Protein AF-A0A8H6LWZ9-F1 (afdb_monomer_lite)

Foldseek 3Di:
DDDDDDPCVLCVLLVVLVVCLVCVVVQQVVQVVDPVNVVVDADPVNNVVSVVVNVVSVVVVVVVVVVVVD

Sequence (70 aa):
MVIKDVRTRWNSTHAMIARALLLRDAIDDWVYSQKEYRDIGLSKKDWEMLRVLCDILEVCFYLATTIEFA

Organism: NCBI:txid980116

Secondary structure (DSSP, 8-state):
------HHHHHHHHHHHHHHHHTHHHHHHHHHH-GGGTTSPPPHHHHHHHHHHHHHHHHHHHHHHHHTT-

pLDDT: mean 79.84, std 16.97, range [39.59, 95.81]

Radius of gyration: 15.88 Å; chains: 1; bounding box: 43×22×43 Å

Structure (mmCIF, N/CA/C/O backbone):
data_AF-A0A8H6LWZ9-F1
#
_entry.id   AF-A0A8H6LWZ9-F1
#
loop_
_atom_site.group_PDB
_atom_site.id
_atom_site.type_symbol
_atom_site.label_atom_id
_atom_site.label_alt_id
_atom_site.label_comp_id
_atom_site.label_asym_id
_atom_site.label_entity_id
_atom_site.label_seq_id
_atom_site.pdbx_PDB_ins_code
_atom_site.Cartn_x
_atom_site.Cartn_y
_atom_site.Cartn_z
_atom_site.occupancy
_atom_site.B_iso_or_equiv
_atom_site.auth_seq_id
_atom_site.auth_comp_id
_atom_site.auth_asym_id
_atom_site.auth_atom_id
_atom_site.pdbx_PDB_model_num
ATOM 1 N N . MET A 1 1 ? 34.377 -8.623 0.478 1.00 46.78 1 MET A N 1
ATOM 2 C CA . MET A 1 1 ? 33.110 -9.321 0.168 1.00 46.78 1 MET A CA 1
ATOM 3 C C . MET A 1 1 ? 32.435 -8.560 -0.961 1.00 46.78 1 MET A C 1
ATOM 5 O O . MET A 1 1 ? 32.105 -7.402 -0.753 1.00 46.78 1 MET A O 1
ATOM 9 N N . VAL A 1 2 ? 32.318 -9.144 -2.157 1.00 58.47 2 VAL A N 1
ATOM 10 C CA . VAL A 1 2 ? 31.679 -8.469 -3.300 1.00 58.47 2 VAL A CA 1
ATOM 11 C C . VAL A 1 2 ? 30.172 -8.652 -3.168 1.00 58.47 2 VAL A C 1
ATOM 13 O O . VAL A 1 2 ? 29.676 -9.778 -3.163 1.00 58.47 2 VAL A O 1
ATOM 16 N N . ILE A 1 3 ? 29.457 -7.547 -2.987 1.00 68.69 3 ILE A N 1
ATOM 17 C CA . ILE A 1 3 ? 27.999 -7.525 -2.958 1.00 68.69 3 ILE A CA 1
ATOM 18 C C . ILE A 1 3 ? 27.524 -7.780 -4.389 1.00 68.69 3 ILE A C 1
ATOM 20 O O . ILE A 1 3 ? 27.778 -6.969 -5.271 1.00 68.69 3 ILE A O 1
ATOM 24 N N . LYS A 1 4 ? 26.875 -8.922 -4.629 1.00 61.38 4 LYS A N 1
ATOM 25 C CA . LYS A 1 4 ? 26.225 -9.189 -5.916 1.00 61.38 4 LYS A CA 1
ATOM 26 C C . LYS A 1 4 ? 24.968 -8.334 -6.009 1.00 61.38 4 LYS A C 1
ATOM 28 O O . LYS A 1 4 ? 24.143 -8.385 -5.093 1.00 61.38 4 LYS A O 1
ATOM 33 N N . ASP A 1 5 ? 24.816 -7.590 -7.098 1.00 58.31 5 ASP A N 1
ATOM 34 C CA . ASP A 1 5 ? 23.564 -6.900 -7.376 1.00 58.31 5 ASP A CA 1
ATOM 35 C C . ASP A 1 5 ? 22.474 -7.927 -7.659 1.00 58.31 5 ASP A C 1
ATOM 37 O O . ASP A 1 5 ? 22.488 -8.673 -8.638 1.00 58.31 5 ASP A O 1
ATOM 41 N N . VAL A 1 6 ? 21.542 -8.019 -6.717 1.00 59.69 6 VAL A N 1
ATOM 42 C CA . VAL A 1 6 ? 20.349 -8.840 -6.859 1.00 59.69 6 VAL A CA 1
ATOM 43 C C . VAL A 1 6 ? 19.278 -7.931 -7.441 1.00 59.69 6 VAL A C 1
ATOM 45 O O . VAL A 1 6 ? 18.980 -6.894 -6.850 1.00 59.69 6 VAL A O 1
ATOM 48 N N . ARG A 1 7 ? 18.657 -8.326 -8.561 1.00 58.62 7 ARG A N 1
ATOM 49 C CA . ARG A 1 7 ? 17.567 -7.564 -9.209 1.00 58.62 7 ARG A CA 1
ATOM 50 C C . ARG A 1 7 ? 16.459 -7.143 -8.230 1.00 58.62 7 ARG A C 1
ATOM 52 O O . ARG A 1 7 ? 15.843 -6.097 -8.401 1.00 58.62 7 ARG A O 1
ATOM 59 N N . THR A 1 8 ? 16.225 -7.930 -7.178 1.00 56.47 8 THR A N 1
ATOM 60 C CA . THR A 1 8 ? 15.251 -7.629 -6.120 1.00 56.47 8 THR A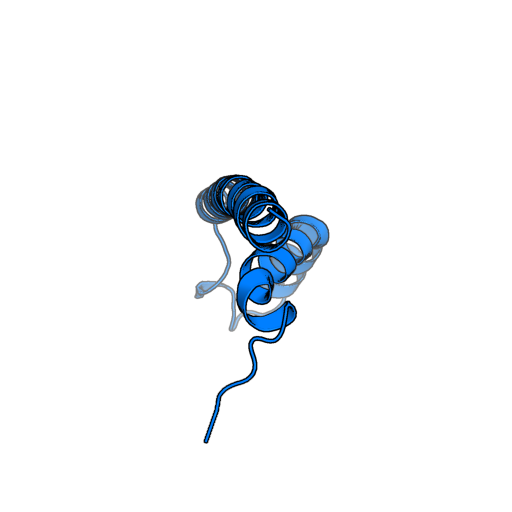 CA 1
ATOM 61 C C . THR A 1 8 ? 15.667 -6.488 -5.192 1.00 56.47 8 THR A C 1
ATOM 63 O O . THR A 1 8 ? 14.787 -5.869 -4.615 1.00 56.47 8 THR A O 1
ATOM 66 N N . ARG A 1 9 ? 16.956 -6.154 -5.051 1.00 65.38 9 ARG A N 1
ATOM 67 C CA . ARG A 1 9 ? 17.416 -5.056 -4.180 1.00 65.38 9 ARG A CA 1
ATOM 68 C C . ARG A 1 9 ? 17.111 -3.677 -4.766 1.00 65.38 9 ARG A C 1
ATOM 70 O O . ARG A 1 9 ? 16.805 -2.759 -4.017 1.00 65.38 9 ARG A O 1
ATOM 77 N N . TRP A 1 10 ? 17.186 -3.541 -6.086 1.00 61.31 10 TRP A N 1
ATOM 78 C CA . TRP A 1 10 ? 16.936 -2.268 -6.769 1.00 61.31 10 TRP A CA 1
ATOM 79 C C . TRP A 1 10 ? 15.439 -2.036 -7.020 1.00 61.31 10 TRP A C 1
ATOM 81 O O . TRP A 1 10 ? 15.016 -0.903 -7.214 1.00 61.31 10 TRP A O 1
ATOM 91 N N . ASN A 1 11 ? 14.626 -3.099 -6.969 1.00 69.88 11 ASN A N 1
ATOM 92 C CA . ASN A 1 11 ? 13.202 -3.063 -7.318 1.00 69.88 11 ASN A CA 1
ATOM 93 C C . ASN A 1 11 ? 12.266 -3.453 -6.153 1.00 69.88 11 ASN A C 1
ATOM 95 O O . ASN A 1 11 ? 11.051 -3.510 -6.322 1.00 69.88 11 ASN A O 1
ATOM 99 N N . SER A 1 12 ? 12.794 -3.730 -4.954 1.00 80.31 12 SER A N 1
ATOM 100 C CA . SER A 1 12 ? 11.959 -4.128 -3.810 1.00 80.31 12 SER A CA 1
ATOM 101 C C . SER A 1 12 ? 10.985 -3.030 -3.407 1.00 80.31 12 SER A C 1
ATOM 103 O O . SER A 1 12 ? 9.837 -3.326 -3.097 1.00 80.31 12 SER A O 1
ATOM 105 N N . THR A 1 13 ? 11.420 -1.768 -3.439 1.00 84.69 13 THR A N 1
ATOM 106 C CA . THR A 1 13 ? 10.590 -0.628 -3.031 1.00 84.69 13 THR A CA 1
ATOM 107 C C . THR A 1 13 ? 9.432 -0.412 -3.996 1.00 84.69 13 THR A C 1
ATOM 109 O O . THR A 1 13 ? 8.292 -0.314 -3.557 1.00 84.69 13 THR A O 1
ATOM 112 N N . HIS A 1 14 ? 9.691 -0.419 -5.305 1.00 88.00 14 HIS A N 1
ATOM 113 C CA . HIS A 1 14 ? 8.638 -0.305 -6.313 1.00 88.00 14 HIS A CA 1
ATOM 114 C C . HIS A 1 14 ? 7.660 -1.485 -6.241 1.00 88.00 14 HIS A C 1
ATOM 116 O O . HIS A 1 14 ? 6.456 -1.271 -6.149 1.00 88.00 14 HIS A O 1
ATOM 122 N N . ALA A 1 15 ? 8.160 -2.725 -6.177 1.00 87.69 15 ALA A N 1
ATOM 123 C CA . ALA A 1 15 ? 7.303 -3.905 -6.057 1.00 87.69 15 ALA A CA 1
ATOM 124 C C . ALA A 1 15 ? 6.450 -3.892 -4.773 1.00 87.69 15 ALA A C 1
ATOM 126 O O . ALA A 1 15 ? 5.280 -4.278 -4.800 1.00 87.69 15 ALA A O 1
ATOM 127 N N . MET A 1 16 ? 7.013 -3.422 -3.656 1.00 90.31 16 MET A N 1
ATOM 128 C CA . MET A 1 16 ? 6.295 -3.261 -2.392 1.00 90.31 16 MET A CA 1
ATOM 129 C C . MET A 1 16 ? 5.192 -2.206 -2.508 1.00 90.31 16 MET A C 1
ATOM 131 O O . MET A 1 16 ? 4.063 -2.480 -2.110 1.00 90.31 16 MET A O 1
ATOM 135 N N . ILE A 1 17 ? 5.491 -1.036 -3.081 1.00 91.81 17 ILE A N 1
ATOM 136 C CA . ILE A 1 17 ? 4.516 0.047 -3.267 1.00 91.81 17 ILE A CA 1
ATOM 137 C C . ILE A 1 17 ? 3.407 -0.389 -4.227 1.00 91.81 17 ILE A C 1
ATOM 139 O O . ILE A 1 17 ? 2.234 -0.251 -3.893 1.00 91.81 17 ILE A O 1
ATOM 1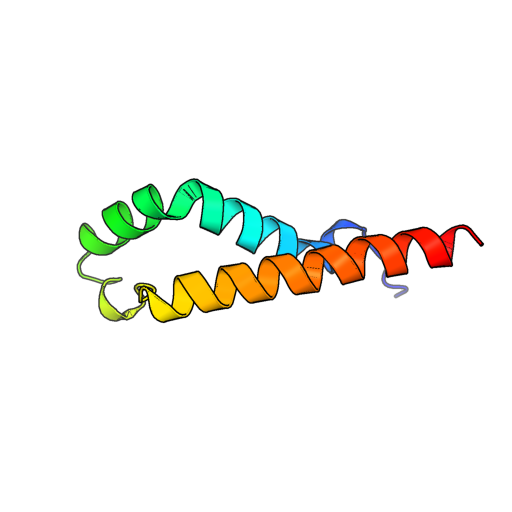43 N N . ALA A 1 18 ? 3.748 -0.995 -5.366 1.00 92.62 18 ALA A N 1
ATOM 144 C CA . ALA A 1 18 ? 2.775 -1.514 -6.324 1.00 92.62 18 ALA A CA 1
ATOM 145 C C . ALA A 1 18 ? 1.827 -2.534 -5.670 1.00 92.62 18 ALA A C 1
ATOM 147 O O . ALA A 1 18 ? 0.610 -2.495 -5.867 1.00 92.62 18 ALA A O 1
ATOM 148 N N . ARG A 1 19 ? 2.367 -3.427 -4.829 1.00 93.50 19 ARG A N 1
ATOM 149 C CA . ARG A 1 19 ? 1.555 -4.393 -4.083 1.00 93.50 19 ARG A CA 1
ATOM 150 C C . ARG A 1 19 ? 0.701 -3.728 -3.003 1.00 93.50 19 ARG A C 1
ATOM 152 O O . ARG A 1 19 ? -0.446 -4.135 -2.830 1.00 93.50 19 ARG A O 1
ATOM 159 N N . ALA A 1 20 ? 1.234 -2.732 -2.298 1.00 93.69 20 ALA A N 1
ATOM 160 C CA . ALA A 1 20 ? 0.501 -1.976 -1.288 1.00 93.69 20 ALA A CA 1
ATOM 161 C C . ALA A 1 20 ? -0.665 -1.192 -1.909 1.00 93.69 20 ALA A C 1
ATOM 163 O O . ALA A 1 20 ? -1.766 -1.234 -1.375 1.00 93.69 20 ALA A O 1
ATOM 164 N N . LEU A 1 21 ? -0.463 -0.563 -3.071 1.00 94.69 21 LEU A N 1
ATOM 165 C CA . LEU A 1 21 ? -1.514 0.140 -3.815 1.00 94.69 21 LEU A CA 1
ATOM 166 C C . LEU A 1 21 ? -2.634 -0.807 -4.262 1.00 94.69 21 LEU A C 1
ATOM 168 O O . LEU A 1 21 ? -3.807 -0.455 -4.163 1.00 94.69 21 LEU A O 1
ATOM 172 N N . LEU A 1 22 ? -2.290 -2.023 -4.702 1.00 95.81 22 LEU A N 1
ATOM 173 C CA . LEU A 1 22 ? -3.279 -3.047 -5.052 1.00 95.81 22 LEU A CA 1
ATOM 174 C C . LEU A 1 22 ? -4.112 -3.498 -3.840 1.00 95.81 22 LEU A C 1
ATOM 176 O O . LEU A 1 22 ? -5.287 -3.818 -3.986 1.00 95.81 22 LEU A O 1
ATOM 180 N N . LEU A 1 23 ? -3.499 -3.552 -2.656 1.00 95.69 23 LEU A N 1
ATOM 181 C CA . LEU A 1 23 ? -4.128 -4.004 -1.412 1.00 95.69 23 LEU A CA 1
ATOM 182 C C . LEU A 1 23 ? -4.627 -2.855 -0.527 1.00 95.69 23 LEU A C 1
ATOM 184 O O . LEU A 1 23 ? -4.982 -3.112 0.620 1.00 95.69 23 LEU A O 1
ATOM 188 N N . ARG A 1 24 ? -4.663 -1.616 -1.035 1.00 94.19 24 ARG A N 1
ATOM 189 C CA . ARG A 1 24 ? -4.953 -0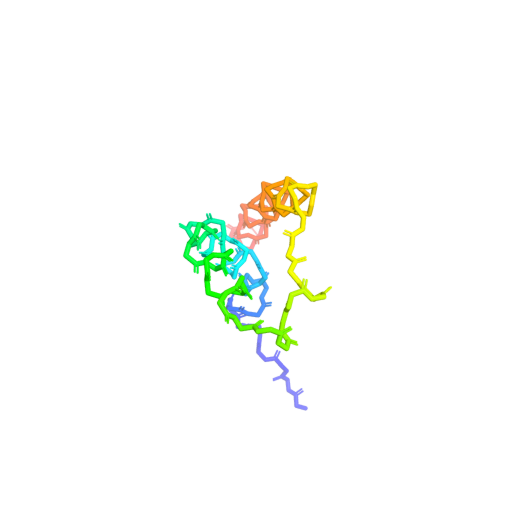.402 -0.258 1.00 94.19 24 ARG A CA 1
ATOM 190 C C . ARG A 1 24 ? -6.162 -0.562 0.655 1.00 94.19 24 ARG A C 1
ATOM 192 O O . ARG A 1 24 ? -6.039 -0.383 1.858 1.00 94.19 24 ARG A O 1
ATOM 199 N N . ASP A 1 25 ? -7.298 -0.949 0.086 1.00 93.50 25 ASP A N 1
ATOM 200 C CA . ASP A 1 25 ? -8.559 -1.005 0.825 1.00 93.50 25 ASP A CA 1
ATOM 201 C C . ASP A 1 25 ? -8.496 -2.067 1.945 1.00 93.50 25 ASP A C 1
ATOM 203 O O . ASP A 1 25 ? -8.930 -1.824 3.065 1.00 93.50 25 ASP A O 1
ATOM 207 N N . ALA A 1 26 ? -7.841 -3.208 1.691 1.00 94.94 26 ALA A N 1
ATOM 208 C CA . ALA A 1 26 ? -7.632 -4.248 2.701 1.00 94.94 26 ALA A CA 1
ATOM 209 C C . ALA A 1 26 ? -6.644 -3.822 3.803 1.00 94.94 26 ALA A C 1
ATOM 211 O O . ALA A 1 26 ? -6.795 -4.226 4.956 1.00 94.94 26 ALA A O 1
ATOM 212 N N . ILE A 1 27 ? -5.627 -3.025 3.456 1.00 93.62 27 ILE A N 1
ATOM 213 C CA . ILE A 1 27 ? -4.671 -2.461 4.416 1.00 93.62 27 ILE A CA 1
ATOM 214 C C . ILE A 1 27 ? -5.376 -1.432 5.300 1.00 93.62 27 ILE A C 1
ATOM 216 O O . ILE A 1 27 ? -5.247 -1.510 6.519 1.00 93.62 27 ILE A O 1
ATOM 220 N N . ASP A 1 28 ? -6.149 -0.520 4.712 1.00 93.31 28 ASP A N 1
ATOM 221 C CA . ASP A 1 28 ? -6.891 0.507 5.446 1.00 93.31 28 ASP A CA 1
ATOM 222 C C . ASP A 1 28 ? -7.916 -0.129 6.404 1.00 93.31 28 ASP A C 1
ATOM 224 O O . ASP A 1 28 ? -7.975 0.244 7.579 1.00 93.31 28 ASP A O 1
ATOM 228 N N . ASP A 1 29 ? -8.653 -1.151 5.954 1.00 93.94 29 ASP A N 1
ATOM 229 C CA . ASP A 1 29 ? -9.595 -1.905 6.790 1.00 93.94 29 ASP A CA 1
ATOM 230 C C . ASP A 1 29 ? -8.889 -2.614 7.957 1.00 93.94 29 ASP A C 1
ATOM 232 O O . ASP A 1 29 ? -9.329 -2.546 9.113 1.00 93.94 29 ASP A O 1
ATOM 236 N N . TRP A 1 30 ? -7.761 -3.277 7.677 1.00 93.81 30 TRP A N 1
ATOM 237 C CA . TRP A 1 30 ? -6.985 -3.978 8.697 1.00 93.81 30 TRP A CA 1
ATOM 238 C C . TRP A 1 30 ? -6.404 -3.006 9.729 1.00 93.81 30 TRP A C 1
ATOM 240 O O . TRP A 1 30 ? -6.571 -3.221 10.931 1.00 93.81 30 TRP A O 1
ATOM 250 N N . VAL A 1 31 ? -5.804 -1.900 9.289 1.00 92.94 31 VAL A N 1
ATOM 251 C CA . VAL A 1 31 ? -5.269 -0.856 10.175 1.00 92.94 31 VAL A CA 1
ATOM 252 C C . VAL A 1 31 ? -6.380 -0.221 11.014 1.00 92.94 31 VAL A C 1
ATOM 254 O O . VAL A 1 31 ? -6.207 -0.015 12.214 1.00 92.94 31 VAL A O 1
ATOM 257 N N . TYR A 1 32 ? -7.556 0.034 10.436 1.00 90.00 32 TYR A N 1
ATOM 258 C CA . TYR A 1 32 ? -8.684 0.584 11.187 1.00 90.00 32 TYR A CA 1
ATOM 259 C C . TYR A 1 32 ? -9.171 -0.367 12.297 1.00 90.00 32 TYR A C 1
ATOM 261 O O . TYR A 1 32 ? -9.540 0.081 13.397 1.00 90.00 32 TYR A O 1
ATOM 269 N N . SER A 1 33 ? -9.141 -1.679 12.030 1.00 92.38 33 SER A N 1
ATOM 270 C CA . SER A 1 33 ? -9.514 -2.724 12.993 1.00 92.38 33 SER A CA 1
ATOM 271 C C . SER A 1 33 ? -8.560 -2.810 14.193 1.00 92.38 33 SER A C 1
ATOM 273 O O . SER A 1 33 ? -9.008 -3.059 15.315 1.00 92.38 33 SER A O 1
ATOM 275 N N . GLN A 1 34 ? -7.272 -2.524 13.987 1.00 92.81 34 GLN A N 1
ATOM 276 C CA . GLN A 1 34 ? -6.236 -2.606 15.014 1.00 92.81 34 GLN A CA 1
ATOM 277 C C . GLN A 1 34 ? -5.992 -1.231 15.644 1.00 92.81 34 GLN A C 1
ATOM 279 O O . GLN A 1 34 ? -5.357 -0.356 15.061 1.00 92.81 34 GLN A O 1
ATOM 284 N N . LYS A 1 35 ? -6.486 -1.018 16.870 1.00 88.88 35 LYS A N 1
ATOM 285 C CA . LYS A 1 35 ? -6.385 0.289 17.556 1.00 88.88 35 LYS A CA 1
ATOM 286 C C . LYS A 1 35 ? -4.947 0.802 17.695 1.00 88.88 35 LYS A C 1
ATOM 288 O O . LYS A 1 35 ? -4.749 2.010 17.689 1.00 88.88 35 LYS A O 1
ATOM 293 N N . GLU A 1 36 ? -3.995 -0.113 17.820 1.00 92.06 36 GLU A N 1
ATOM 294 C CA . GLU A 1 36 ? -2.561 0.138 17.986 1.00 92.06 36 GLU A CA 1
ATOM 295 C C . GLU A 1 36 ? -1.843 0.599 16.710 1.00 92.06 36 GLU A C 1
ATOM 297 O O . GLU A 1 36 ? -0.715 1.061 16.811 1.00 92.06 36 GLU A O 1
ATOM 302 N N . TYR A 1 37 ? -2.486 0.518 15.537 1.00 87.69 37 TYR A N 1
ATOM 303 C CA . TYR A 1 37 ? -1.891 0.944 14.262 1.00 87.69 37 TYR A CA 1
ATOM 304 C C . TYR A 1 37 ? -2.600 2.135 13.611 1.00 87.69 37 TYR A C 1
ATOM 306 O O . TYR A 1 37 ? -2.226 2.566 12.522 1.00 87.69 37 TYR A O 1
ATOM 314 N N . ARG A 1 38 ? -3.635 2.693 14.248 1.00 85.25 38 ARG A N 1
ATOM 315 C CA . ARG A 1 38 ? -4.415 3.802 13.670 1.00 85.25 38 ARG A CA 1
ATOM 316 C C . ARG A 1 38 ? -3.609 5.083 13.490 1.00 85.25 38 ARG A C 1
ATOM 318 O O . ARG A 1 38 ? -3.929 5.879 12.616 1.00 85.25 38 ARG A O 1
ATOM 325 N N . ASP A 1 39 ? -2.611 5.291 14.335 1.00 87.88 39 ASP A N 1
ATOM 326 C CA . ASP A 1 39 ? -1.691 6.426 14.314 1.00 87.88 39 ASP A CA 1
ATOM 327 C C . ASP A 1 39 ? -0.674 6.346 13.168 1.00 87.88 39 ASP A C 1
ATOM 329 O O . ASP A 1 39 ? -0.261 7.382 12.653 1.00 87.88 39 ASP A O 1
ATOM 333 N N . ILE A 1 40 ? -0.320 5.132 12.736 1.00 87.31 40 ILE A N 1
ATOM 334 C CA . ILE A 1 40 ? 0.573 4.880 11.593 1.00 87.31 40 ILE A CA 1
ATOM 335 C C . ILE A 1 40 ? -0.179 4.614 10.280 1.00 87.31 40 ILE A C 1
ATOM 337 O O . ILE A 1 40 ? 0.439 4.284 9.266 1.00 87.31 40 ILE A O 1
ATOM 341 N N . GLY A 1 41 ? -1.509 4.728 10.291 1.00 88.88 41 GLY A N 1
ATOM 342 C CA . GLY A 1 41 ? -2.337 4.575 9.101 1.00 88.88 41 GLY A CA 1
ATOM 343 C C . GLY A 1 41 ? -2.015 5.629 8.044 1.00 88.88 41 GLY A C 1
ATOM 344 O O . GLY A 1 41 ? -1.776 6.796 8.350 1.00 88.88 41 G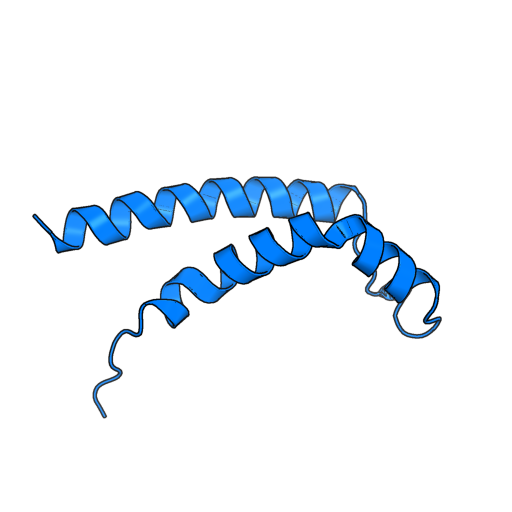LY A O 1
ATOM 345 N N . LEU A 1 42 ? -2.026 5.214 6.781 1.00 91.19 42 LEU A N 1
ATOM 346 C CA . LEU A 1 42 ? -1.756 6.101 5.656 1.00 91.19 42 LEU A CA 1
ATOM 347 C C . LEU A 1 42 ? -2.972 6.993 5.391 1.00 91.19 42 LEU A C 1
ATOM 349 O O . LEU A 1 42 ? -4.105 6.525 5.271 1.00 91.19 42 LEU A O 1
ATOM 353 N N . SER A 1 43 ? -2.747 8.301 5.270 1.00 92.69 43 SER A N 1
ATOM 354 C CA . SER A 1 43 ? -3.797 9.217 4.837 1.00 92.69 43 SER A CA 1
ATOM 355 C C . SER A 1 43 ? -4.034 9.096 3.329 1.00 92.69 43 SER A C 1
ATOM 357 O O . SER A 1 43 ? -3.191 8.613 2.571 1.00 92.69 43 SER A O 1
ATOM 359 N N . LYS A 1 44 ? -5.159 9.632 2.841 1.00 92.44 44 LYS A N 1
ATOM 360 C CA . LYS A 1 44 ? -5.423 9.715 1.391 1.00 92.44 44 LYS A CA 1
ATOM 361 C C . LYS A 1 44 ? -4.304 10.431 0.626 1.00 92.44 44 LYS A C 1
ATOM 363 O O . LYS A 1 44 ? -4.024 10.077 -0.513 1.00 92.44 44 LYS A O 1
ATOM 368 N N . LYS A 1 45 ? -3.668 11.430 1.249 1.00 94.62 45 LYS A N 1
ATOM 369 C CA . LYS A 1 45 ? -2.547 12.162 0.652 1.00 94.62 45 LYS A CA 1
ATOM 370 C C . LYS A 1 45 ? -1.297 11.286 0.554 1.00 94.62 45 LYS A C 1
ATOM 372 O O . LYS A 1 45 ? -0.585 11.374 -0.441 1.00 94.62 45 LYS A O 1
ATOM 377 N N . ASP A 1 46 ? -1.055 10.433 1.546 1.00 94.06 46 ASP A N 1
ATOM 378 C CA . ASP A 1 46 ? 0.089 9.518 1.542 1.00 94.06 46 ASP A CA 1
ATOM 379 C C . ASP A 1 46 ? -0.087 8.428 0.485 1.00 94.06 46 ASP A C 1
ATOM 381 O O . ASP A 1 46 ? 0.850 8.125 -0.247 1.00 94.06 46 ASP A O 1
ATOM 385 N N . TRP A 1 47 ? -1.307 7.908 0.329 1.00 95.25 47 TRP A N 1
ATOM 386 C CA . TRP A 1 47 ? -1.645 6.988 -0.757 1.00 95.25 47 TRP A CA 1
ATOM 387 C C . TRP A 1 47 ? -1.447 7.607 -2.146 1.00 95.25 47 TRP A C 1
ATOM 389 O O . TRP A 1 47 ? -0.920 6.947 -3.041 1.00 95.25 47 TRP A O 1
ATOM 399 N N . GLU A 1 48 ? -1.814 8.877 -2.324 1.00 95.38 48 GLU A N 1
ATOM 400 C CA . GLU A 1 48 ? -1.574 9.592 -3.582 1.00 95.38 48 GLU A CA 1
ATOM 401 C C . GLU A 1 48 ? -0.076 9.811 -3.834 1.00 95.38 48 GLU A C 1
ATOM 403 O O . GLU A 1 48 ? 0.420 9.595 -4.938 1.00 95.38 48 GLU A O 1
ATOM 408 N N . MET A 1 49 ? 0.684 10.159 -2.795 1.00 94.69 49 MET A N 1
ATOM 409 C CA . MET A 1 49 ? 2.138 10.270 -2.889 1.00 94.69 49 MET A CA 1
ATOM 410 C C . MET A 1 49 ? 2.785 8.926 -3.251 1.00 94.69 49 MET A C 1
ATOM 412 O O . MET A 1 49 ? 3.681 8.889 -4.092 1.00 94.69 49 MET A O 1
ATOM 416 N N . LEU A 1 50 ? 2.317 7.818 -2.668 1.00 93.38 50 LEU A N 1
ATOM 417 C CA . LEU A 1 50 ? 2.775 6.470 -3.012 1.00 93.38 50 LEU A CA 1
ATOM 418 C C . LEU A 1 50 ? 2.497 6.125 -4.476 1.00 93.38 50 LEU A C 1
ATOM 420 O O . LEU A 1 50 ? 3.338 5.490 -5.107 1.00 93.38 50 LEU A O 1
ATOM 424 N N . ARG A 1 51 ? 1.369 6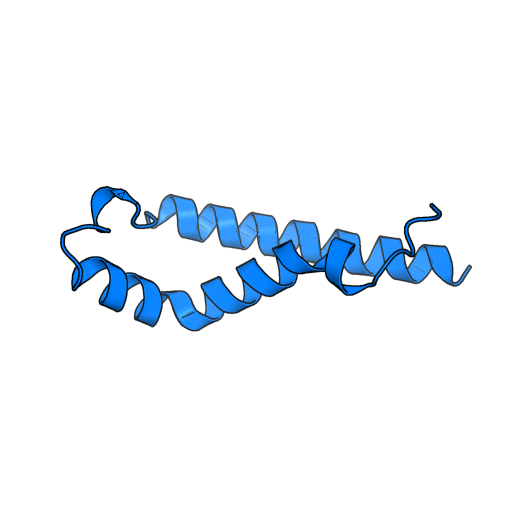.575 -5.035 1.00 93.94 51 ARG A N 1
ATOM 425 C CA . ARG A 1 51 ? 1.065 6.416 -6.462 1.00 93.94 51 ARG A CA 1
ATOM 426 C C . ARG A 1 51 ? 2.098 7.130 -7.334 1.00 93.94 51 ARG A C 1
ATOM 428 O O . ARG A 1 51 ? 2.710 6.494 -8.183 1.00 93.94 51 ARG A O 1
ATOM 435 N N . VAL A 1 52 ? 2.365 8.407 -7.055 1.00 93.25 52 VAL A N 1
ATOM 436 C CA . VAL A 1 52 ? 3.375 9.194 -7.786 1.00 93.25 52 VAL A CA 1
ATOM 437 C C . VAL A 1 52 ? 4.767 8.566 -7.668 1.00 93.25 52 VAL A C 1
ATOM 439 O O . VAL A 1 52 ? 5.503 8.487 -8.649 1.00 93.25 52 VAL A O 1
ATOM 442 N N . LEU A 1 53 ? 5.137 8.090 -6.476 1.00 90.88 53 LEU A N 1
ATOM 443 C CA . LEU A 1 53 ? 6.410 7.399 -6.264 1.00 90.88 53 LEU A CA 1
ATOM 444 C C . LEU A 1 53 ? 6.485 6.084 -7.044 1.00 90.88 53 LEU A C 1
ATOM 446 O O . LEU A 1 53 ? 7.545 5.770 -7.579 1.00 90.88 53 LEU A O 1
ATOM 450 N N . CYS A 1 54 ? 5.387 5.331 -7.125 1.00 91.00 54 CYS A N 1
ATOM 451 C CA . CYS A 1 54 ? 5.318 4.116 -7.930 1.00 91.00 54 CYS A CA 1
ATOM 452 C C . CYS A 1 54 ? 5.613 4.426 -9.403 1.00 91.00 54 CYS A C 1
ATOM 454 O O . CYS A 1 54 ? 6.497 3.799 -9.980 1.00 91.00 54 CYS A O 1
ATOM 456 N N . ASP A 1 55 ? 4.961 5.448 -9.961 1.00 88.38 55 ASP A N 1
ATOM 457 C CA . ASP A 1 55 ? 5.117 5.846 -11.365 1.00 88.38 55 ASP A CA 1
ATOM 458 C C . ASP A 1 55 ? 6.556 6.316 -11.674 1.00 88.38 55 ASP A C 1
ATOM 460 O O . ASP A 1 55 ? 7.141 5.956 -12.696 1.00 88.38 55 ASP A O 1
ATOM 464 N N . ILE A 1 56 ? 7.179 7.083 -10.769 1.00 87.06 56 ILE A N 1
ATOM 465 C CA . ILE A 1 56 ? 8.579 7.523 -10.921 1.00 87.06 56 ILE A CA 1
ATOM 466 C C . ILE A 1 56 ? 9.534 6.325 -10.895 1.00 87.06 56 ILE A C 1
ATOM 468 O O . ILE A 1 56 ? 10.457 6.233 -11.710 1.00 87.06 56 ILE A O 1
ATOM 472 N N . LEU A 1 57 ? 9.328 5.408 -9.947 1.00 83.94 57 LEU A N 1
ATOM 473 C CA . LEU A 1 57 ? 10.187 4.239 -9.788 1.00 83.94 57 LEU A CA 1
ATOM 474 C C . LEU A 1 57 ? 10.024 3.238 -10.943 1.00 83.94 57 LEU A C 1
ATOM 476 O O . LEU A 1 57 ? 10.988 2.543 -11.270 1.00 83.94 57 LEU A O 1
ATOM 480 N N . GLU A 1 58 ? 8.861 3.198 -11.597 1.00 79.19 58 GLU A N 1
ATOM 481 C CA . GLU A 1 58 ? 8.650 2.414 -12.816 1.00 79.19 58 GLU A CA 1
ATOM 482 C C . GLU A 1 58 ? 9.548 2.906 -13.967 1.00 79.19 58 GLU A C 1
ATOM 484 O O . GLU A 1 58 ? 10.162 2.108 -14.673 1.00 79.19 58 GLU A O 1
ATOM 489 N N . VAL A 1 59 ? 9.728 4.219 -14.136 1.00 64.19 59 VAL A N 1
ATOM 490 C CA . VAL A 1 59 ? 10.615 4.767 -15.184 1.00 64.19 59 VAL A CA 1
ATOM 491 C C . VAL A 1 59 ? 12.087 4.429 -14.916 1.00 64.19 59 VAL A C 1
ATOM 493 O O . VAL A 1 59 ? 12.833 4.094 -15.843 1.00 64.19 59 VAL A O 1
ATOM 496 N N . CYS A 1 60 ? 12.511 4.439 -13.647 1.00 59.16 60 CYS A N 1
ATOM 497 C CA . CYS A 1 60 ? 13.855 4.003 -13.260 1.00 59.16 60 CYS A CA 1
ATOM 498 C C . CYS A 1 60 ? 14.125 2.532 -13.628 1.00 59.16 60 CYS A C 1
ATOM 500 O O . CYS A 1 60 ? 15.271 2.183 -13.917 1.00 59.16 60 CYS A O 1
ATOM 502 N N . PHE A 1 61 ? 13.093 1.681 -13.678 1.00 59.91 61 PHE A N 1
ATOM 503 C CA . PHE A 1 61 ? 13.217 0.274 -14.066 1.00 59.91 61 PHE A CA 1
ATOM 504 C C . PHE A 1 61 ? 13.604 0.104 -15.541 1.00 59.91 61 PHE A C 1
ATOM 506 O O . PHE A 1 61 ? 14.530 -0.653 -15.846 1.00 59.91 61 PHE A O 1
ATOM 513 N N . TYR A 1 62 ? 12.950 0.830 -16.452 1.00 56.75 62 TYR A N 1
ATOM 514 C CA . TYR A 1 62 ? 13.242 0.733 -17.886 1.00 56.75 62 TYR A CA 1
ATOM 515 C C . TYR A 1 62 ? 14.621 1.294 -18.227 1.00 56.75 62 TYR A C 1
ATOM 517 O O . TYR A 1 62 ? 15.354 0.689 -19.002 1.00 56.75 62 TYR A O 1
ATOM 525 N N . LEU A 1 63 ? 15.027 2.408 -17.616 1.00 55.38 63 LEU A N 1
ATOM 526 C CA . LEU A 1 63 ? 16.340 2.996 -17.892 1.00 55.38 63 LEU A CA 1
ATOM 527 C C . LEU A 1 63 ? 17.484 2.129 -17.349 1.00 55.38 63 LEU A C 1
ATOM 529 O O . LEU A 1 63 ? 18.448 1.884 -18.067 1.00 55.38 63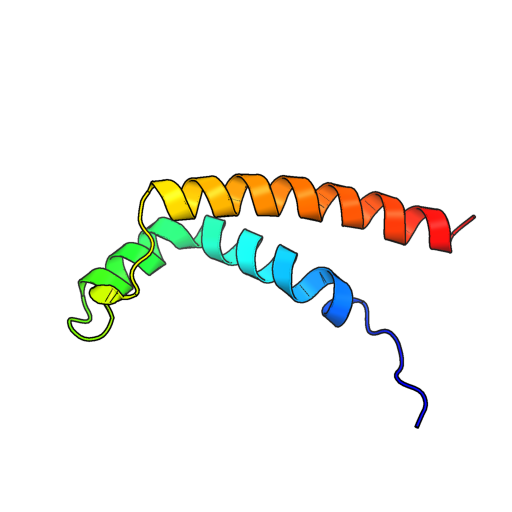 LEU A O 1
ATOM 533 N N . ALA A 1 64 ? 17.365 1.604 -16.125 1.00 55.38 64 ALA A N 1
ATOM 534 C CA . ALA A 1 64 ? 18.412 0.769 -15.535 1.00 55.38 64 ALA A CA 1
ATOM 535 C C . ALA A 1 64 ? 18.570 -0.580 -16.253 1.00 55.38 64 ALA A C 1
ATOM 537 O O . ALA A 1 64 ? 19.688 -1.043 -16.445 1.00 55.38 64 ALA A O 1
ATOM 538 N N . THR A 1 65 ? 17.471 -1.201 -16.694 1.00 54.78 65 THR A N 1
ATOM 539 C CA . THR A 1 65 ? 17.559 -2.468 -17.437 1.00 54.78 65 THR A CA 1
ATOM 540 C C . THR A 1 65 ? 18.009 -2.274 -18.880 1.00 54.78 65 THR A C 1
ATOM 542 O O . THR A 1 65 ? 18.748 -3.111 -19.375 1.00 54.78 65 THR A O 1
ATOM 545 N N . THR A 1 66 ? 17.635 -1.184 -19.556 1.00 51.22 66 THR A N 1
ATOM 546 C CA . THR A 1 66 ? 18.021 -0.973 -20.966 1.00 51.22 66 THR A CA 1
ATOM 547 C C . THR A 1 66 ? 19.484 -0.544 -21.114 1.00 51.22 66 THR A C 1
ATOM 549 O O . THR A 1 66 ? 20.127 -0.931 -22.084 1.00 51.22 66 THR A O 1
ATOM 552 N N . ILE A 1 67 ? 20.042 0.203 -20.151 1.00 51.16 67 ILE A N 1
ATOM 553 C CA . ILE A 1 67 ? 21.454 0.629 -20.187 1.00 51.16 67 ILE A CA 1
ATOM 554 C C . ILE A 1 67 ? 22.411 -0.542 -19.887 1.00 51.16 67 ILE A C 1
ATOM 556 O O . ILE A 1 67 ? 23.522 -0.553 -20.400 1.00 51.16 67 ILE A O 1
ATOM 560 N N . GLU A 1 68 ? 21.990 -1.566 -19.135 1.00 48.12 68 GLU A N 1
ATOM 561 C CA . GLU A 1 68 ? 22.803 -2.780 -18.924 1.00 48.12 68 GLU A CA 1
ATOM 562 C C . GLU A 1 68 ? 22.840 -3.739 -20.134 1.00 48.12 68 GLU A C 1
ATOM 564 O O . GLU A 1 68 ? 23.615 -4.696 -20.128 1.00 48.12 68 GLU A O 1
ATOM 569 N N . PHE A 1 69 ? 22.037 -3.497 -21.178 1.00 44.91 69 PHE A N 1
ATOM 570 C CA . PHE A 1 69 ? 22.025 -4.294 -22.415 1.00 44.91 69 PHE A CA 1
ATOM 571 C C . PHE A 1 69 ? 22.516 -3.528 -23.660 1.00 44.91 69 PHE A C 1
ATOM 573 O O . PHE A 1 69 ? 22.308 -4.016 -24.774 1.00 44.91 69 PHE A O 1
ATOM 580 N N . ALA A 1 70 ? 23.158 -2.365 -23.493 1.00 39.59 70 ALA A N 1
ATOM 581 C CA . ALA A 1 70 ? 23.759 -1.581 -24.580 1.00 39.59 70 ALA A CA 1
ATOM 582 C C . ALA A 1 70 ? 25.293 -1.661 -24.580 1.00 39.59 70 ALA A C 1
ATOM 584 O O . ALA A 1 70 ? 25.895 -1.552 -23.488 1.00 39.59 70 ALA A O 1
#

InterPro domains:
  IPR012337 Ribonuclease H-like superfamily [SSF53098] (3-66)